Protein AF-A0A9P7AP64-F1 (afdb_monomer)

InterPro domains:
  IPR006544 P-type ATPase, subfamily V [PTHR45630] (1-61)
  IPR008250 P-type ATPase, A domain superfamily [SSF81653] (1-59)

Solvent-accessible surface area (backbone atoms only — not comparable to full-atom values): 3645 Å² total; per-residue (Å²): 72,97,51,73,43,75,35,71,69,49,40,34,36,31,37,51,28,75,80,71,73,46,87,62,74,40,81,31,43,33,53,80,70,93,47,98,80,64,79,89,41,65,86,62,90,39,33,57,19,47,43,65,47,70,28,49,76,78,46,75,89

pLDDT: mean 83.65, std 7.74, range [64.12, 92.31]

Nearest PDB structures (foldseek):
  8op7-assembly1_A  TM=9.130E-01  e=4.256E-05  Thermochaetoides thermophila
  8op4-assembly1_A  TM=9.104E-01  e=5.807E-05  Thermochaetoides thermophila
  6xmp-assembly1_A  TM=8.829E-01  e=1.475E-04  Saccharomyces cerevisiae S288C
  6xmu-assembly1_A  TM=8.809E-01  e=1.891E-04  Saccharomyces cerevisiae S288C
  8op5-assembly1_A  TM=8.594E-01  e=2.745E-04  Thermochaetoides thermophila

Structure (mmCIF, N/CA/C/O backbone):
data_AF-A0A9P7AP64-F1
#
_entry.id   AF-A0A9P7AP64-F1
#
loop_
_atom_site.group_PDB
_atom_site.id
_atom_site.type_symbol
_atom_site.label_atom_id
_atom_site.label_alt_id
_atom_site.label_comp_id
_atom_site.label_asym_id
_atom_site.label_entity_id
_atom_site.label_seq_id
_atom_site.pdbx_PDB_ins_code
_atom_site.Cartn_x
_atom_site.Cartn_y
_atom_site.Cartn_z
_atom_site.occupancy
_atom_site.B_iso_or_equiv
_atom_site.auth_seq_id
_atom_site.auth_comp_id
_atom_site.auth_asym_id
_atom_site.auth_atom_id
_atom_site.pdbx_PDB_model_num
ATOM 1 N N . ILE A 1 1 ? 2.130 -9.924 -0.931 1.00 80.81 1 ILE A N 1
ATOM 2 C CA . ILE A 1 1 ? 0.737 -10.079 -1.415 1.00 80.81 1 ILE A CA 1
ATOM 3 C C . ILE A 1 1 ? 0.738 -10.488 -2.883 1.00 80.81 1 ILE A C 1
ATOM 5 O O . ILE A 1 1 ? 1.652 -10.078 -3.597 1.00 80.81 1 ILE A O 1
ATOM 9 N N . PRO A 1 2 ? -0.231 -11.318 -3.311 1.00 83.75 2 PRO A N 1
ATOM 10 C CA . PRO A 1 2 ? -0.228 -11.941 -4.637 1.00 83.75 2 PRO A CA 1
ATOM 11 C C . PRO A 1 2 ? -0.757 -11.037 -5.763 1.00 83.75 2 PRO A C 1
ATOM 13 O O . PRO A 1 2 ? -0.533 -11.345 -6.925 1.00 83.75 2 PRO A O 1
ATOM 16 N N . ALA A 1 3 ? -1.433 -9.932 -5.442 1.00 87.56 3 ALA A N 1
ATOM 17 C CA . ALA A 1 3 ? -2.022 -9.011 -6.415 1.00 87.56 3 ALA A CA 1
ATOM 18 C C . ALA A 1 3 ? -1.878 -7.553 -5.955 1.00 87.56 3 ALA A C 1
ATOM 20 O O . ALA A 1 3 ? -1.503 -7.300 -4.805 1.00 87.56 3 ALA A O 1
ATOM 21 N N . ASN A 1 4 ? -2.171 -6.612 -6.856 1.00 89.00 4 ASN A N 1
ATOM 22 C CA . ASN A 1 4 ? -2.328 -5.204 -6.505 1.00 89.00 4 ASN A CA 1
ATOM 23 C C . ASN A 1 4 ? -3.623 -5.012 -5.709 1.00 89.00 4 ASN A C 1
ATOM 25 O O . ASN A 1 4 ? -4.663 -5.554 -6.082 1.00 89.00 4 ASN A O 1
ATOM 29 N N . ILE A 1 5 ? -3.560 -4.249 -4.620 1.00 91.12 5 ILE A N 1
ATOM 30 C CA . ILE A 1 5 ? -4.685 -4.048 -3.701 1.00 91.12 5 ILE A CA 1
ATOM 31 C C . ILE A 1 5 ? -4.901 -2.553 -3.490 1.00 91.12 5 ILE A C 1
ATOM 33 O O . ILE A 1 5 ? -3.944 -1.816 -3.265 1.00 91.12 5 ILE A O 1
ATOM 37 N N . LEU A 1 6 ? -6.160 -2.121 -3.537 1.00 91.38 6 LEU A N 1
ATOM 38 C CA . LEU A 1 6 ? -6.577 -0.790 -3.107 1.00 91.38 6 LEU A CA 1
ATOM 39 C C . LEU A 1 6 ? -7.055 -0.866 -1.653 1.00 91.38 6 LEU A C 1
ATOM 41 O O . LEU A 1 6 ? -7.943 -1.656 -1.332 1.00 91.38 6 LEU A O 1
ATOM 45 N N . LEU A 1 7 ? -6.475 -0.048 -0.782 1.00 91.56 7 LEU A N 1
ATOM 46 C CA . LEU A 1 7 ? -6.849 0.034 0.620 1.00 91.56 7 LEU A CA 1
ATOM 47 C C . LEU A 1 7 ? -8.095 0.916 0.753 1.00 91.56 7 LEU A C 1
ATOM 49 O O . LEU A 1 7 ? -8.027 2.127 0.577 1.00 91.56 7 LEU A O 1
ATOM 53 N N . VAL A 1 8 ? -9.244 0.302 1.029 1.00 89.75 8 VAL A N 1
ATOM 54 C CA . VAL A 1 8 ? -10.532 1.013 1.162 1.00 89.75 8 VAL A CA 1
ATOM 55 C C . VAL A 1 8 ? -10.752 1.522 2.586 1.00 89.75 8 VAL A C 1
ATOM 57 O O . VAL A 1 8 ? -11.388 2.549 2.785 1.00 89.75 8 VAL A O 1
ATOM 60 N N . GLN A 1 9 ? -10.197 0.829 3.581 1.00 89.88 9 GLN A N 1
ATOM 61 C CA . GLN A 1 9 ? -10.305 1.194 4.990 1.00 89.88 9 GLN A CA 1
ATOM 62 C C . GLN A 1 9 ? -9.059 0.730 5.749 1.00 89.88 9 GLN A C 1
ATOM 64 O O . GLN A 1 9 ? -8.476 -0.297 5.401 1.00 89.88 9 GLN A O 1
ATOM 69 N N . GLY A 1 10 ? -8.676 1.489 6.778 1.00 91.12 10 GLY A N 1
ATOM 70 C CA . GLY A 1 10 ? -7.565 1.154 7.666 1.00 91.12 10 GLY A CA 1
ATOM 71 C C . GLY A 1 10 ? -6.223 1.722 7.214 1.00 91.12 10 GLY A C 1
ATOM 72 O O . GLY A 1 10 ? -6.143 2.606 6.352 1.00 91.12 10 GLY A O 1
ATOM 73 N N . THR A 1 11 ? -5.159 1.217 7.829 1.00 92.19 11 THR A N 1
ATOM 74 C CA . THR A 1 11 ? -3.774 1.577 7.502 1.00 92.19 11 THR A CA 1
ATOM 75 C C . THR A 1 11 ? -2.906 0.331 7.469 1.00 92.19 11 THR A C 1
ATOM 77 O O . THR A 1 11 ? -3.188 -0.678 8.117 1.00 92.19 11 THR A O 1
ATOM 80 N N . CYS A 1 12 ? -1.826 0.372 6.697 1.00 91.62 12 CYS A N 1
ATOM 81 C CA . CYS A 1 12 ? -0.858 -0.712 6.713 1.00 91.62 12 CYS A CA 1
ATOM 82 C C . CYS A 1 12 ? 0.567 -0.207 6.526 1.00 91.62 12 CYS A C 1
ATOM 84 O O . CYS A 1 12 ? 0.828 0.721 5.762 1.00 91.62 12 CYS A O 1
ATOM 86 N N . ILE A 1 13 ? 1.497 -0.863 7.209 1.00 89.88 13 ILE A N 1
ATOM 87 C CA . ILE A 1 13 ? 2.929 -0.645 7.049 1.00 89.88 13 ILE A CA 1
ATOM 88 C C . ILE A 1 13 ? 3.449 -1.708 6.099 1.00 89.88 13 ILE A C 1
ATOM 90 O O . ILE A 1 13 ? 3.213 -2.910 6.271 1.00 89.88 13 ILE A O 1
ATOM 94 N N . PHE A 1 14 ? 4.171 -1.256 5.090 1.00 86.69 14 PHE A N 1
ATOM 95 C CA . PHE A 1 14 ? 4.496 -2.053 3.933 1.00 86.69 14 PHE A CA 1
ATOM 96 C C . PHE A 1 14 ? 5.962 -1.918 3.559 1.00 86.69 14 PHE A C 1
ATOM 98 O O . PHE A 1 14 ? 6.553 -0.851 3.701 1.00 86.69 14 PHE A O 1
ATOM 105 N N . ASN A 1 15 ? 6.556 -3.004 3.073 1.00 83.56 15 ASN A N 1
ATOM 106 C CA . ASN A 1 15 ? 7.925 -2.978 2.586 1.00 83.56 15 ASN A CA 1
ATOM 107 C C . ASN A 1 15 ? 7.947 -3.040 1.054 1.00 83.56 15 ASN A C 1
ATOM 109 O O . ASN A 1 15 ? 7.710 -4.104 0.473 1.00 83.56 15 ASN A O 1
ATOM 113 N N . GLU A 1 16 ? 8.248 -1.908 0.412 1.00 73.44 16 GLU A N 1
ATOM 114 C CA . GLU A 1 16 ? 8.426 -1.818 -1.044 1.00 73.44 16 GLU A CA 1
ATOM 115 C C . GLU A 1 16 ? 9.854 -2.179 -1.502 1.00 73.44 16 GLU A C 1
ATOM 117 O O . GLU A 1 16 ? 10.129 -2.126 -2.698 1.00 73.44 16 GLU A O 1
ATOM 122 N N . ALA A 1 17 ? 10.747 -2.635 -0.612 1.00 70.88 17 ALA A N 1
ATOM 123 C CA . ALA A 1 17 ? 12.127 -3.011 -0.956 1.00 70.88 17 ALA A CA 1
ATOM 124 C C . ALA A 1 17 ? 12.223 -4.040 -2.084 1.00 70.88 17 ALA A C 1
ATOM 126 O O . ALA A 1 17 ? 13.148 -3.990 -2.887 1.00 70.88 17 ALA A O 1
ATOM 127 N N . MET A 1 18 ? 11.254 -4.955 -2.176 1.00 68.75 18 MET A N 1
ATOM 128 C CA . MET A 1 18 ? 11.217 -5.958 -3.245 1.00 68.75 18 MET A CA 1
ATOM 129 C C . MET A 1 18 ? 10.954 -5.356 -4.637 1.00 68.75 18 MET A C 1
ATOM 131 O O . MET A 1 18 ? 11.216 -6.023 -5.632 1.00 68.75 18 MET A O 1
ATOM 135 N N . LEU A 1 19 ? 10.457 -4.116 -4.718 1.00 64.12 19 LEU A N 1
ATOM 136 C CA . LEU A 1 19 ? 10.170 -3.407 -5.972 1.00 64.12 19 LEU A CA 1
ATOM 137 C C . LEU A 1 19 ? 11.095 -2.207 -6.208 1.00 64.12 19 LEU A C 1
ATOM 139 O O . LEU A 1 19 ? 11.429 -1.922 -7.352 1.00 64.12 19 LEU A O 1
ATOM 143 N N . LEU A 1 20 ? 11.491 -1.500 -5.146 1.00 64.75 20 LEU A N 1
ATOM 144 C CA . LEU A 1 20 ? 12.260 -0.253 -5.226 1.00 64.75 20 LEU A CA 1
ATOM 145 C C . LEU A 1 20 ? 13.735 -0.409 -4.826 1.00 64.75 20 LEU A C 1
ATOM 147 O O . LEU A 1 20 ? 14.522 0.499 -5.064 1.00 64.75 20 LEU A O 1
ATOM 151 N N . GLY A 1 21 ? 14.120 -1.529 -4.205 1.00 69.00 21 GLY A N 1
ATOM 152 C CA . GLY A 1 21 ? 15.483 -1.754 -3.707 1.00 69.00 21 GLY A CA 1
ATOM 153 C C . GLY A 1 21 ? 15.831 -0.999 -2.417 1.00 69.00 21 GLY A C 1
ATOM 154 O O . GLY A 1 21 ? 16.909 -1.209 -1.866 1.00 69.00 21 GLY A O 1
ATOM 155 N N . GLU A 1 22 ? 14.924 -0.167 -1.899 1.00 66.50 22 GLU A N 1
ATOM 156 C CA . GLU A 1 22 ? 15.102 0.556 -0.638 1.00 66.50 22 GLU A CA 1
ATOM 157 C C . GLU A 1 22 ? 14.391 -0.152 0.522 1.00 66.50 22 GLU A C 1
ATOM 159 O O . GLU A 1 22 ? 13.190 -0.405 0.474 1.00 66.50 22 GLU A O 1
ATOM 164 N N . TYR A 1 23 ? 15.127 -0.446 1.597 1.00 69.44 23 TYR A N 1
ATOM 165 C CA . TYR A 1 23 ? 14.636 -1.161 2.788 1.00 69.44 23 TYR A CA 1
ATOM 166 C C . TYR A 1 23 ? 13.822 -0.296 3.764 1.00 69.44 23 TYR A C 1
ATOM 168 O O . TYR A 1 23 ? 13.632 -0.678 4.919 1.00 69.44 23 TYR A O 1
ATOM 176 N N . THR A 1 24 ? 13.331 0.858 3.321 1.00 81.38 24 THR A N 1
ATOM 177 C CA . THR A 1 24 ? 12.564 1.780 4.161 1.00 81.38 24 THR A CA 1
ATOM 178 C C . THR A 1 24 ? 11.093 1.348 4.209 1.00 81.38 24 THR A C 1
ATOM 180 O O . THR A 1 24 ? 10.446 1.276 3.161 1.00 81.38 24 THR A O 1
ATOM 183 N N . PRO A 1 25 ? 10.524 1.061 5.397 1.00 84.31 25 PRO A N 1
ATOM 184 C CA . PRO A 1 25 ? 9.098 0.789 5.531 1.00 84.31 25 PRO A CA 1
ATOM 185 C C . PRO A 1 25 ? 8.271 2.019 5.153 1.00 84.31 25 PRO A C 1
ATOM 187 O O . PRO A 1 25 ? 8.580 3.134 5.569 1.00 84.31 25 PRO A O 1
ATOM 190 N N . LEU A 1 26 ? 7.188 1.807 4.410 1.00 86.94 26 LEU A N 1
ATOM 191 C C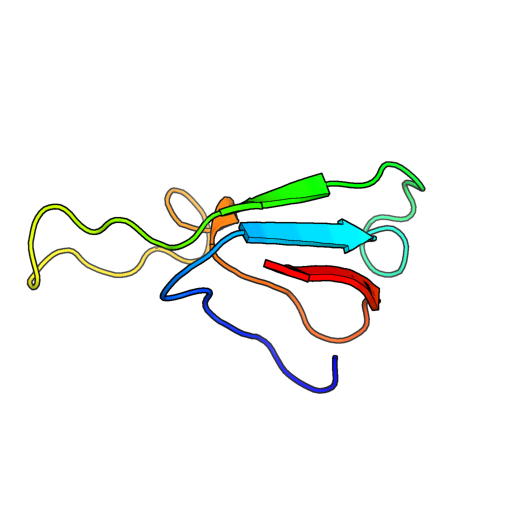A . LEU A 1 26 ? 6.255 2.851 4.003 1.00 86.94 26 LEU A CA 1
ATOM 192 C C . LEU A 1 26 ? 4.906 2.647 4.685 1.00 86.94 26 LEU A C 1
ATOM 194 O O . LEU A 1 26 ? 4.369 1.538 4.712 1.00 86.94 26 LEU A O 1
ATOM 198 N N . LEU A 1 27 ? 4.348 3.733 5.216 1.00 90.00 27 LEU A N 1
ATOM 199 C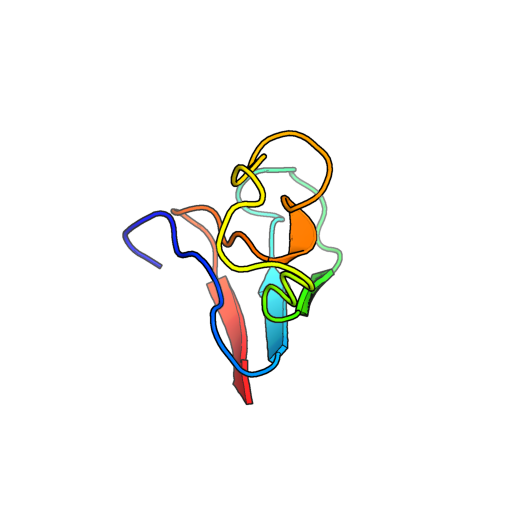 CA . LEU A 1 27 ? 2.971 3.768 5.690 1.00 90.00 27 LEU A CA 1
ATOM 200 C C . LEU A 1 27 ? 2.040 4.012 4.500 1.00 90.00 27 LEU A C 1
ATOM 202 O O . LEU A 1 27 ? 2.258 4.923 3.702 1.00 90.00 27 LEU A O 1
ATOM 206 N N . LYS A 1 28 ? 1.006 3.186 4.391 1.00 90.94 28 LYS A N 1
ATOM 207 C CA . LYS A 1 28 ? -0.066 3.299 3.404 1.00 90.94 28 LYS A CA 1
ATOM 208 C C . LYS A 1 28 ? -1.382 3.485 4.142 1.00 90.94 28 LYS A C 1
ATOM 210 O O . LYS A 1 28 ? -1.618 2.863 5.182 1.00 90.94 28 LYS A O 1
ATOM 215 N N . GLU A 1 29 ? -2.233 4.331 3.589 1.00 92.31 29 GLU A N 1
ATOM 216 C CA . GLU A 1 29 ? -3.480 4.758 4.215 1.00 92.31 29 GLU A CA 1
ATOM 217 C C . GLU A 1 29 ? -4.649 4.505 3.277 1.00 92.31 29 GLU A C 1
ATOM 219 O O . GLU A 1 29 ? -4.497 4.534 2.056 1.00 92.31 29 GLU A O 1
ATOM 224 N N . SER A 1 30 ? -5.813 4.211 3.851 1.00 91.69 30 SER A N 1
ATOM 225 C CA . SER A 1 30 ? -7.013 3.996 3.052 1.00 91.69 30 SER A CA 1
ATOM 226 C C . SER A 1 30 ? -7.351 5.191 2.171 1.00 91.69 30 SER A C 1
ATOM 228 O O . SER A 1 30 ? -7.147 6.347 2.544 1.00 91.69 30 SER A O 1
ATOM 230 N N . ILE A 1 31 ? -7.900 4.904 0.996 1.00 90.06 31 ILE A N 1
ATOM 231 C CA . ILE A 1 31 ? -8.372 5.939 0.098 1.00 90.06 31 ILE A CA 1
ATOM 232 C C . ILE A 1 31 ? -9.571 6.657 0.725 1.00 90.06 31 ILE A C 1
ATOM 234 O O . ILE A 1 31 ? -10.607 6.060 1.006 1.00 90.06 31 ILE A O 1
ATOM 238 N N . GLN A 1 32 ? -9.427 7.961 0.931 1.00 83.19 32 GLN A N 1
ATOM 239 C CA . GLN A 1 32 ? -10.502 8.844 1.371 1.00 83.19 32 GLN A CA 1
ATOM 240 C C . GLN A 1 32 ? -10.924 9.672 0.159 1.00 83.19 32 GLN A C 1
ATOM 242 O O . GLN A 1 32 ? -10.350 10.726 -0.108 1.00 83.19 32 GLN A O 1
ATOM 247 N N . LEU A 1 33 ? -11.875 9.160 -0.628 1.00 77.44 33 LEU A N 1
ATOM 248 C CA . LEU A 1 33 ? -12.450 9.920 -1.739 1.00 77.44 33 LEU A CA 1
ATOM 249 C C . LEU A 1 33 ? -13.544 10.840 -1.184 1.00 77.44 33 LEU A C 1
ATOM 251 O O . LEU A 1 33 ? -14.580 10.332 -0.749 1.00 77.44 33 LEU A O 1
ATOM 255 N N . PRO A 1 34 ? -13.359 12.173 -1.196 1.00 68.44 34 PRO A N 1
ATOM 256 C CA . PRO A 1 34 ? -14.367 13.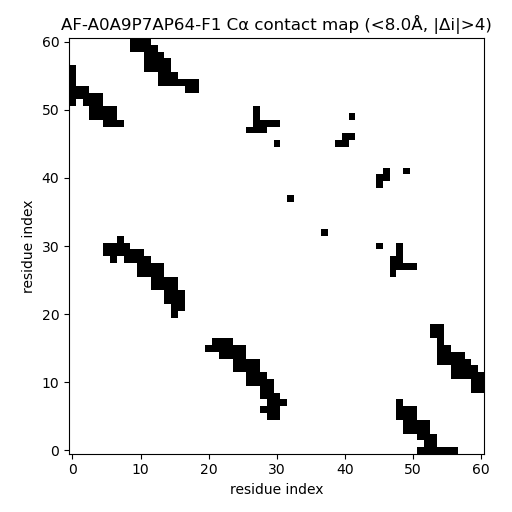099 -0.687 1.00 68.44 34 PRO A CA 1
ATOM 257 C C . PRO A 1 34 ? -15.657 13.058 -1.520 1.00 68.44 34 PRO A C 1
ATOM 259 O O . PRO A 1 34 ? -16.732 13.310 -0.982 1.00 68.44 34 PRO A O 1
ATOM 262 N N . ASN A 1 35 ? -15.575 12.687 -2.805 1.00 74.31 35 ASN A N 1
ATOM 263 C CA . ASN A 1 35 ? -16.731 12.442 -3.662 1.00 74.31 35 ASN A CA 1
ATOM 264 C C . ASN A 1 35 ? -16.675 11.051 -4.301 1.00 74.31 35 ASN A C 1
ATOM 266 O O . ASN A 1 35 ? -15.681 10.660 -4.907 1.00 74.31 35 ASN A O 1
ATOM 270 N N . SER A 1 36 ? -17.805 10.341 -4.306 1.00 71.19 36 SER A N 1
ATOM 271 C CA . SER A 1 36 ? -17.944 9.019 -4.942 1.00 71.19 36 SER A CA 1
ATOM 272 C C . SER A 1 36 ? -17.801 9.020 -6.473 1.00 71.19 36 SER A C 1
ATOM 274 O O . SER A 1 36 ? -17.792 7.957 -7.090 1.00 71.19 36 SER A O 1
ATOM 276 N N . ARG A 1 37 ? -17.709 10.201 -7.099 1.00 79.94 37 ARG A N 1
ATOM 277 C CA . ARG A 1 37 ? -17.501 10.383 -8.546 1.00 79.94 37 ARG A CA 1
ATOM 278 C C . ARG A 1 37 ? -16.063 10.742 -8.916 1.00 79.94 37 ARG A C 1
ATOM 280 O O . ARG A 1 37 ? -15.773 10.842 -10.110 1.00 79.94 37 ARG A O 1
ATOM 287 N N . ASP A 1 38 ? -15.186 10.944 -7.935 1.00 82.75 38 ASP A N 1
ATOM 288 C CA . ASP A 1 38 ? -13.784 11.232 -8.214 1.00 82.75 38 ASP A CA 1
ATOM 289 C C . ASP A 1 38 ? -13.117 10.013 -8.855 1.00 82.75 38 ASP A C 1
ATOM 291 O O . ASP A 1 38 ? -13.340 8.861 -8.475 1.00 82.75 38 ASP A O 1
ATOM 295 N N . ARG A 1 39 ? -12.313 10.268 -9.891 1.00 83.75 39 ARG A N 1
ATOM 296 C CA . ARG A 1 39 ? -11.621 9.204 -10.617 1.00 83.75 39 ARG A CA 1
ATOM 297 C C . ARG A 1 39 ? -10.449 8.698 -9.788 1.00 83.75 39 ARG A C 1
ATOM 299 O O . ARG A 1 39 ? -9.615 9.477 -9.333 1.00 83.75 39 ARG A O 1
ATOM 306 N N . LEU A 1 40 ? -10.347 7.379 -9.672 1.00 85.00 40 LEU A N 1
ATOM 307 C CA . LEU A 1 40 ? -9.204 6.728 -9.049 1.00 85.00 40 LEU A CA 1
ATOM 308 C C . LEU A 1 40 ? -7.944 6.918 -9.911 1.00 85.00 40 LEU A C 1
ATOM 310 O O . LEU A 1 40 ? -7.735 6.204 -10.888 1.00 85.00 40 LEU A O 1
ATOM 314 N N . ASP A 1 41 ? -7.089 7.861 -9.524 1.00 86.94 41 ASP A N 1
ATOM 315 C CA . ASP A 1 41 ? -5.720 7.972 -10.034 1.00 86.94 41 ASP A CA 1
ATOM 316 C C . ASP A 1 41 ? -4.712 7.173 -9.185 1.00 86.94 41 ASP A C 1
ATOM 318 O O . ASP A 1 41 ? -4.203 7.642 -8.170 1.00 86.94 41 ASP A O 1
ATOM 322 N N . VAL A 1 42 ? -4.423 5.950 -9.628 1.00 84.88 42 VAL A N 1
ATOM 323 C CA . VAL A 1 42 ? -3.481 5.002 -9.002 1.00 84.88 42 VAL A CA 1
ATOM 324 C C . VAL A 1 42 ? -2.009 5.416 -9.178 1.00 84.88 42 VAL A C 1
ATOM 326 O O . VAL A 1 42 ? -1.138 4.934 -8.452 1.00 84.88 42 VAL A O 1
ATOM 329 N N . GLY A 1 43 ? -1.718 6.257 -10.176 1.00 82.31 43 GLY A N 1
ATOM 330 C CA . GLY A 1 43 ? -0.362 6.628 -10.583 1.00 82.31 43 GLY A CA 1
ATOM 331 C C . GLY A 1 43 ? 0.147 7.899 -9.912 1.00 82.31 43 GLY A C 1
ATOM 332 O O . GLY A 1 43 ? 1.354 8.037 -9.721 1.00 82.31 43 GLY A O 1
ATOM 333 N N . SER A 1 44 ? -0.762 8.796 -9.522 1.00 84.81 44 SER A N 1
ATOM 334 C CA . SER A 1 44 ? -0.425 10.034 -8.818 1.00 84.81 44 SER A CA 1
ATOM 335 C C . SER A 1 44 ? -1.092 10.111 -7.438 1.00 84.81 44 SER A C 1
ATOM 337 O O . SER A 1 44 ? -0.546 9.600 -6.458 1.00 84.81 44 SER A O 1
ATOM 339 N N . ALA A 1 45 ? -2.282 10.703 -7.352 1.00 84.75 45 ALA A N 1
ATOM 340 C CA . ALA A 1 45 ? -2.915 11.148 -6.119 1.00 84.75 45 ALA A CA 1
ATOM 341 C C . ALA A 1 45 ? -3.234 10.009 -5.141 1.00 84.75 45 ALA A C 1
ATOM 343 O O . ALA A 1 45 ? -3.133 10.194 -3.932 1.00 84.75 45 ALA A O 1
ATOM 344 N N . HIS A 1 46 ? -3.575 8.818 -5.640 1.00 88.69 46 HIS A N 1
ATOM 345 C CA . HIS A 1 46 ? -4.002 7.693 -4.803 1.00 88.69 46 HIS A CA 1
ATOM 346 C C . HIS A 1 46 ? -2.969 6.566 -4.726 1.00 88.69 46 HIS A C 1
ATOM 348 O O . HIS A 1 46 ? -3.276 5.480 -4.234 1.00 88.69 46 HIS A O 1
ATOM 354 N N . ARG A 1 47 ? -1.721 6.808 -5.150 1.00 88.00 47 ARG A N 1
ATOM 355 C CA . ARG A 1 47 ? -0.643 5.808 -5.069 1.00 88.00 47 ARG A CA 1
ATOM 356 C C . ARG A 1 47 ? -0.370 5.349 -3.627 1.00 88.00 47 ARG A C 1
ATOM 358 O O . ARG A 1 47 ? 0.016 4.201 -3.404 1.00 88.00 47 ARG A O 1
ATOM 365 N N . ASN A 1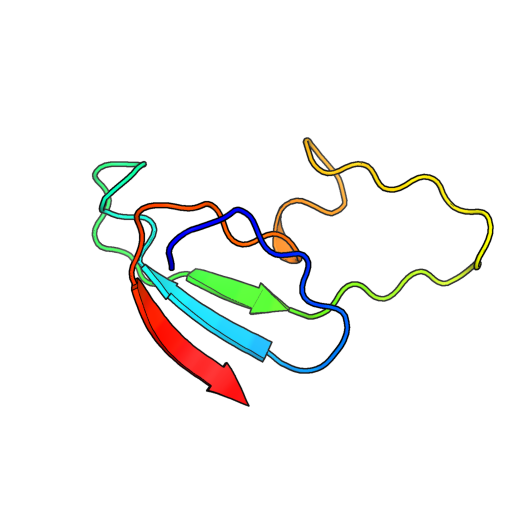 48 ? -0.606 6.215 -2.638 1.00 88.44 48 ASN A N 1
ATOM 366 C CA . ASN A 1 48 ? -0.459 5.885 -1.214 1.00 88.44 48 ASN A CA 1
ATOM 367 C C . ASN A 1 48 ? -1.562 4.977 -0.657 1.00 88.44 48 ASN A C 1
ATOM 369 O O . ASN A 1 48 ? -1.353 4.358 0.381 1.00 88.44 48 ASN A O 1
ATOM 373 N N . ALA A 1 49 ? -2.684 4.838 -1.360 1.00 91.12 49 ALA A N 1
ATOM 374 C CA . ALA A 1 49 ? -3.725 3.878 -1.007 1.00 91.12 49 ALA A CA 1
ATOM 375 C C . ALA A 1 49 ? -3.559 2.535 -1.725 1.00 91.12 49 ALA A C 1
ATOM 377 O O . ALA A 1 49 ? -4.358 1.622 -1.532 1.00 91.12 49 ALA A O 1
ATOM 378 N N . VAL A 1 50 ? -2.538 2.399 -2.574 1.00 90.62 50 VAL A N 1
ATOM 379 C CA . VAL A 1 50 ? -2.352 1.226 -3.426 1.00 90.62 50 VAL A CA 1
ATOM 380 C C . VAL A 1 50 ? -1.132 0.448 -2.967 1.00 90.62 50 VAL A C 1
ATOM 382 O O . VAL A 1 50 ? -0.033 0.983 -2.790 1.00 90.62 50 VAL A O 1
ATOM 385 N N . LEU A 1 51 ? -1.350 -0.849 -2.793 1.00 89.50 51 LEU A N 1
ATOM 386 C CA . LEU A 1 51 ? -0.352 -1.831 -2.428 1.00 89.50 51 LEU A CA 1
ATOM 387 C C . LEU A 1 51 ? 0.007 -2.629 -3.673 1.00 89.50 51 LEU A C 1
ATOM 389 O O . LEU A 1 51 ? -0.850 -3.268 -4.289 1.00 89.50 51 LEU A O 1
ATOM 393 N N . PHE A 1 52 ? 1.275 -2.586 -4.061 1.00 86.94 52 PHE A N 1
ATOM 394 C CA . PHE A 1 52 ? 1.734 -3.308 -5.239 1.00 86.94 52 PHE A CA 1
ATOM 395 C C . PHE A 1 52 ? 1.973 -4.787 -4.926 1.00 86.94 52 PHE A C 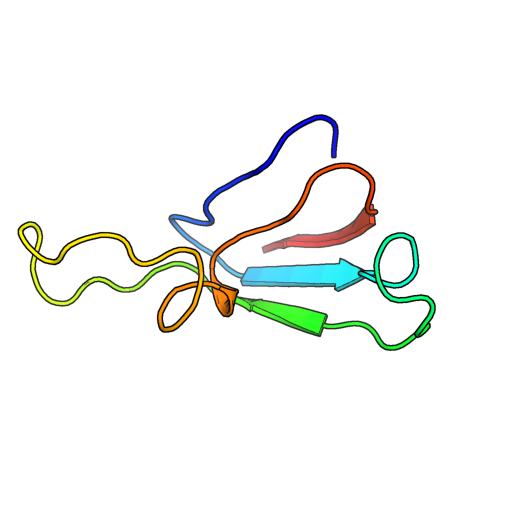1
ATOM 397 O O . PHE A 1 52 ? 2.367 -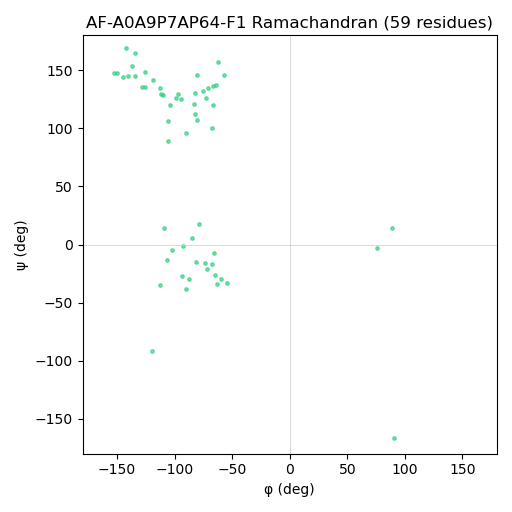5.125 -3.817 1.00 86.94 52 PHE A O 1
ATOM 404 N N . SER A 1 53 ? 1.722 -5.685 -5.878 1.00 85.12 53 SER A N 1
ATOM 405 C CA . SER A 1 53 ? 2.036 -7.111 -5.720 1.00 85.12 53 SER A CA 1
ATOM 406 C C . SER A 1 53 ? 3.541 -7.346 -5.545 1.00 85.12 53 SER A C 1
ATOM 408 O O . SER A 1 53 ? 4.351 -6.558 -6.022 1.00 85.12 53 SER A O 1
ATOM 410 N N . GLY A 1 54 ? 3.928 -8.472 -4.937 1.00 80.25 54 GLY A N 1
ATOM 411 C CA . GLY A 1 54 ? 5.345 -8.878 -4.859 1.00 80.25 54 GLY A CA 1
ATOM 412 C C . GLY A 1 54 ? 6.112 -8.344 -3.646 1.00 80.25 54 GLY A C 1
ATOM 413 O O . GLY A 1 54 ? 7.329 -8.415 -3.591 1.00 80.25 54 GLY A O 1
ATOM 414 N N . THR A 1 55 ? 5.396 -7.832 -2.659 1.00 78.75 55 THR A N 1
ATOM 415 C CA . THR A 1 55 ? 5.919 -7.123 -1.479 1.00 78.75 55 THR A CA 1
ATOM 416 C C . THR A 1 55 ? 5.222 -7.626 -0.216 1.00 78.75 55 THR A C 1
ATOM 418 O O . THR A 1 55 ? 4.202 -8.332 -0.274 1.00 78.75 55 THR A O 1
ATOM 421 N N . LYS A 1 56 ? 5.787 -7.312 0.952 1.00 84.06 56 LYS A N 1
ATOM 422 C CA . LYS A 1 56 ? 5.342 -7.862 2.237 1.00 84.06 56 LYS A CA 1
ATOM 423 C C . LYS A 1 56 ? 4.670 -6.788 3.092 1.00 84.06 56 LYS A C 1
ATOM 425 O O . LYS A 1 56 ? 5.252 -5.732 3.334 1.00 84.06 56 LYS A O 1
ATOM 430 N N . VAL A 1 57 ? 3.471 -7.103 3.587 1.00 86.81 57 VAL A N 1
ATOM 431 C CA . VAL A 1 57 ? 2.821 -6.339 4.661 1.00 86.81 57 VAL A CA 1
ATOM 432 C C . VAL A 1 57 ? 3.561 -6.650 5.956 1.00 86.81 57 VAL A C 1
ATOM 434 O O . VAL A 1 57 ? 3.731 -7.821 6.300 1.00 86.81 57 VAL A O 1
ATOM 437 N N . LEU A 1 58 ? 4.018 -5.612 6.649 1.00 88.75 58 LEU A N 1
ATOM 438 C CA . LEU A 1 58 ? 4.649 -5.734 7.961 1.00 88.75 58 LEU A CA 1
ATOM 439 C C . LEU A 1 58 ? 3.603 -5.638 9.076 1.00 88.75 58 LEU A C 1
ATOM 441 O O . LEU A 1 58 ? 3.681 -6.382 10.048 1.00 88.75 58 LEU A O 1
ATOM 445 N N . GLN A 1 59 ? 2.611 -4.762 8.903 1.00 88.19 59 GLN A N 1
ATOM 446 C CA . GLN A 1 59 ? 1.507 -4.559 9.841 1.00 88.19 59 GLN A CA 1
ATOM 447 C C . GLN A 1 59 ? 0.272 -4.040 9.096 1.00 88.19 59 GLN A C 1
ATOM 449 O O . GLN A 1 59 ? 0.413 -3.299 8.124 1.00 88.19 59 GLN A O 1
ATOM 454 N N . ALA A 1 60 ? -0.924 -4.403 9.554 1.00 87.75 60 ALA A N 1
ATOM 455 C CA . ALA A 1 60 ? -2.196 -3.862 9.080 1.00 87.75 60 ALA A CA 1
ATOM 456 C C . ALA A 1 60 ? -3.152 -3.668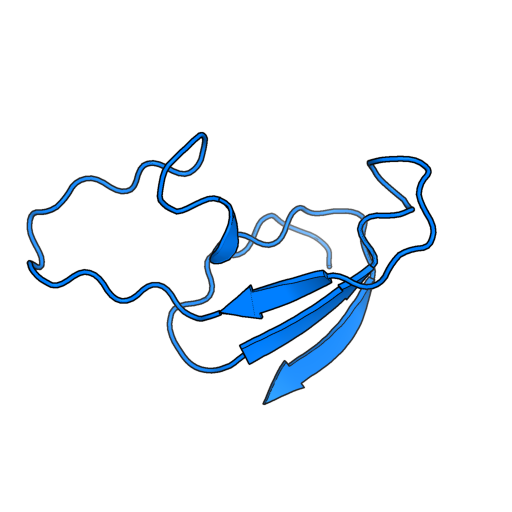 10.266 1.00 87.75 60 ALA A C 1
ATOM 458 O O . ALA A 1 60 ? -3.112 -4.474 11.199 1.00 87.75 6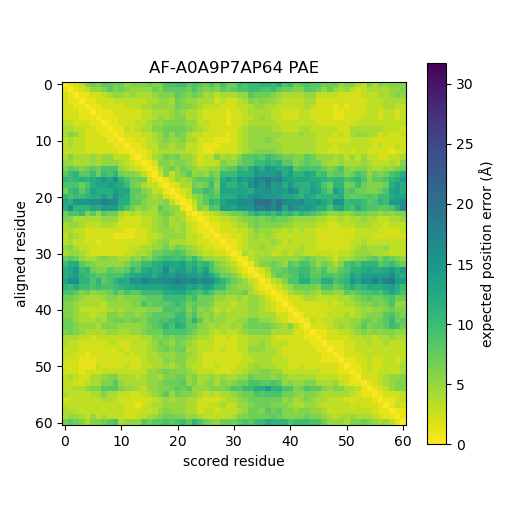0 ALA A O 1
ATOM 459 N N . SER A 1 61 ? -3.974 -2.618 10.200 1.00 85.75 61 SER A N 1
ATOM 460 C CA . SER A 1 61 ? -4.981 -2.233 11.198 1.00 85.75 61 SER A CA 1
ATOM 461 C C . SER A 1 61 ? -6.314 -1.903 10.539 1.00 85.75 61 SER A C 1
ATOM 463 O O . SER A 1 61 ? -6.289 -1.240 9.474 1.00 85.75 61 SER A O 1
#

Sequence (61 aa):
IPANILLVQGTCIFNEAMLLGEYTPLLKESIQLPNSRDRLDVGSAHRNAVLFSGTKVLQAS

Organism: NCBI:txid116603

Secondary structure (DSSP, 8-state):
--S-EE--SSEEEEE-HHHHS---EEEEE----SSTTS---TTTTTGGGEEPTT-EEEEE-

Foldseek 3Di:
DAAKDFA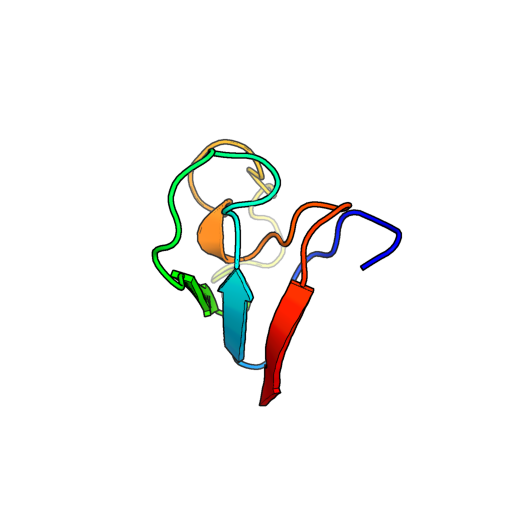QAWKFWWACCQPPVDRDIDIAGHDDDVDPPDDDDCPPDRVSRMDGHPIDTPDID

Radius of gyration: 11.75 Å; Cα contacts (8 Å, |Δi|>4): 112; chains: 1; bounding box: 33×25×22 Å

Mean predicted aligned error: 5.34 Å